Protein AF-A0A4U9I0C1-F1 (afdb_monomer_lite)

Secondary structure (DSSP, 8-state):
--------------TT-HHHHHHHHHHHHHHHHHHHHHHHHHHHHHSS----PPPTTSTT--EEEEES-SHHHHHHHHHHHHTT-EEEEEESSTT-TTGGG-SEEEE--TT-TTTT--

Structure (mmCIF, N/CA/C/O backbone):
data_AF-A0A4U9I0C1-F1
#
_entry.id   AF-A0A4U9I0C1-F1
#
loop_
_atom_site.group_PDB
_atom_site.id
_atom_site.type_symbol
_atom_site.label_atom_id
_atom_site.label_alt_id
_atom_site.label_comp_id
_atom_site.label_asym_id
_atom_site.label_entity_id
_atom_site.label_seq_id
_atom_site.pdbx_PDB_ins_code
_atom_site.Cartn_x
_atom_site.Cartn_y
_atom_site.Cartn_z
_atom_site.occupancy
_atom_site.B_iso_or_equiv
_atom_site.auth_seq_id
_atom_site.auth_comp_id
_atom_site.auth_asym_id
_atom_site.auth_atom_id
_atom_site.pdbx_PDB_model_num
ATOM 1 N N . MET A 1 1 ? -27.545 44.747 11.210 1.00 37.88 1 MET A N 1
ATOM 2 C CA . MET A 1 1 ? -26.466 45.354 10.403 1.00 37.88 1 MET A CA 1
ATOM 3 C C . MET A 1 1 ? -25.492 46.198 11.252 1.00 37.88 1 MET A C 1
ATOM 5 O O . MET A 1 1 ? -25.084 47.265 10.838 1.00 37.88 1 MET A O 1
ATOM 9 N N . LEU A 1 2 ? -24.998 45.730 12.402 1.00 30.83 2 LEU A N 1
ATOM 10 C CA . LEU A 1 2 ? -25.714 45.725 13.683 1.00 30.83 2 LEU A CA 1
ATOM 11 C C . LEU A 1 2 ? -25.051 46.740 14.647 1.00 30.83 2 LEU A C 1
ATOM 13 O O . LEU A 1 2 ? -23.869 46.628 14.941 1.00 30.83 2 LEU A O 1
ATOM 17 N N . SER A 1 3 ? -25.859 47.722 15.050 1.00 30.11 3 SER A N 1
ATOM 18 C CA . SER A 1 3 ? -25.871 48.554 16.262 1.00 30.11 3 SER A CA 1
ATOM 19 C C . SER A 1 3 ? -24.605 48.788 17.104 1.00 30.11 3 SER A C 1
ATOM 21 O O . SER A 1 3 ? -24.018 47.869 17.665 1.00 30.11 3 SER A O 1
ATOM 23 N N . CYS A 1 4 ? -24.368 50.078 17.361 1.00 33.59 4 CYS A N 1
ATOM 24 C CA . CYS A 1 4 ? -24.225 50.664 18.699 1.00 33.59 4 CYS A CA 1
ATOM 25 C C . CYS A 1 4 ? -23.465 49.825 19.739 1.00 33.59 4 CYS A C 1
ATOM 27 O O . CYS A 1 4 ? -24.069 49.062 20.489 1.00 33.59 4 CYS A O 1
ATOM 29 N N . ILE A 1 5 ? -22.165 50.078 19.891 1.00 43.44 5 ILE A N 1
ATOM 30 C CA . ILE A 1 5 ? -21.485 49.801 21.160 1.00 43.44 5 ILE A CA 1
ATOM 31 C C . ILE A 1 5 ? -21.514 51.111 21.946 1.00 43.44 5 ILE A C 1
ATOM 33 O O . ILE A 1 5 ? -20.747 52.037 21.688 1.00 43.44 5 ILE A O 1
ATOM 37 N N . GLY A 1 6 ? -22.510 51.215 22.823 1.00 34.84 6 GLY A N 1
ATOM 38 C CA . GLY A 1 6 ? -22.757 52.383 23.656 1.00 34.84 6 GLY A CA 1
ATOM 39 C C . GLY A 1 6 ? -21.623 52.626 24.647 1.00 34.84 6 GLY A C 1
ATOM 40 O O . GLY A 1 6 ? -21.262 51.749 25.427 1.00 34.84 6 GLY A O 1
ATOM 41 N N . PHE A 1 7 ? -21.106 53.851 24.645 1.00 33.50 7 PHE A N 1
ATOM 42 C CA . PHE A 1 7 ? -20.433 54.425 25.803 1.00 33.50 7 PHE A CA 1
ATOM 43 C C . PHE A 1 7 ? -21.509 54.951 26.762 1.00 33.50 7 PHE A C 1
ATOM 45 O O . PHE A 1 7 ? -22.209 55.900 26.396 1.00 33.50 7 PHE A O 1
ATOM 52 N N . PRO A 1 8 ? -21.665 54.407 27.980 1.00 39.09 8 PRO A N 1
ATOM 53 C CA . PRO A 1 8 ? -22.447 55.093 28.991 1.00 39.09 8 PRO A CA 1
ATOM 54 C C . PRO A 1 8 ? -21.652 56.293 29.518 1.00 39.09 8 PRO A C 1
ATOM 56 O O . PRO A 1 8 ? -20.608 56.156 30.156 1.00 39.09 8 PRO A O 1
ATOM 59 N N . LYS A 1 9 ? -22.173 57.491 29.238 1.00 45.19 9 LYS A N 1
ATOM 60 C CA . LYS A 1 9 ? -21.904 58.701 30.016 1.00 45.19 9 LYS A CA 1
ATOM 61 C C . LYS A 1 9 ? -22.677 58.600 31.336 1.00 45.19 9 LYS A C 1
ATOM 63 O O . LYS A 1 9 ? -23.892 58.751 31.339 1.00 45.19 9 LYS A O 1
ATOM 68 N N . SER A 1 10 ? -21.966 58.409 32.439 1.00 36.16 10 SER A N 1
ATOM 69 C CA . SER A 1 10 ? -22.417 58.777 33.788 1.00 36.16 10 SER A CA 1
ATOM 70 C C . SER A 1 10 ? -21.172 59.174 34.588 1.00 36.16 10 SER A C 1
ATOM 72 O O . SER A 1 10 ? -20.287 58.351 34.789 1.00 36.16 10 SER A O 1
ATOM 74 N N . MET A 1 11 ? -20.981 60.482 34.793 1.00 33.12 11 MET A N 1
ATOM 75 C CA . MET A 1 11 ? -21.172 61.142 36.099 1.00 33.12 11 MET A CA 1
ATOM 76 C C . MET A 1 11 ? -19.914 60.974 36.975 1.00 33.12 11 MET A C 1
ATOM 78 O O . MET A 1 11 ? -19.642 59.894 37.478 1.00 33.12 11 MET A O 1
ATOM 82 N N . ILE A 1 12 ? -18.946 61.894 36.852 1.00 41.94 12 ILE A N 1
ATOM 83 C CA . ILE A 1 12 ? -18.627 62.941 37.851 1.00 41.94 12 ILE A CA 1
ATOM 84 C C . ILE A 1 12 ? -18.760 62.408 39.284 1.00 41.94 12 ILE A C 1
ATOM 86 O O . ILE A 1 12 ? -19.878 62.201 39.732 1.00 41.94 12 ILE A O 1
ATOM 90 N N . GLU A 1 13 ? -17.634 62.209 39.981 1.00 37.47 13 GLU A N 1
ATOM 91 C CA . GLU A 1 13 ? -17.318 62.893 41.246 1.00 37.47 13 GLU A CA 1
ATOM 92 C C . GLU A 1 13 ? -16.131 62.253 42.002 1.00 37.47 13 GLU A C 1
ATOM 94 O O . GLU A 1 13 ? -16.027 61.041 42.158 1.00 37.47 13 GLU A O 1
ATOM 99 N N . ASN A 1 14 ? -15.278 63.147 42.512 1.00 35.19 14 ASN A N 1
ATOM 100 C CA . ASN A 1 14 ? -14.429 63.023 43.699 1.00 35.19 14 ASN A CA 1
ATOM 101 C C . ASN A 1 14 ? -13.132 62.196 43.611 1.00 35.19 14 ASN A C 1
ATOM 103 O O . ASN A 1 14 ? -13.074 60.970 43.679 1.00 35.19 14 ASN A O 1
ATOM 107 N N . GLY A 1 15 ? -12.034 62.954 43.526 1.00 46.50 15 GLY A N 1
ATOM 108 C CA . GLY A 1 15 ? -10.677 62.482 43.730 1.00 46.50 15 GLY A CA 1
ATOM 109 C C . GLY A 1 15 ? -10.461 61.992 45.158 1.00 46.50 15 GLY A C 1
ATOM 110 O O . GLY A 1 15 ? -10.588 62.762 46.101 1.00 46.50 15 GLY A O 1
ATOM 111 N N . HIS A 1 16 ? -10.122 60.709 45.273 1.00 41.38 16 HIS A N 1
ATOM 112 C CA . HIS A 1 16 ? -9.172 60.136 46.239 1.00 41.38 16 HIS A CA 1
ATOM 113 C C . HIS A 1 16 ? -8.927 58.632 45.981 1.00 41.38 16 HIS A C 1
ATOM 115 O O . HIS A 1 16 ? -7.922 58.095 46.435 1.00 41.38 16 HIS A O 1
ATOM 121 N N . ASP A 1 17 ? -9.739 57.970 45.146 1.00 45.97 17 ASP A N 1
ATOM 122 C CA . ASP A 1 17 ? -9.700 56.505 44.969 1.00 45.97 17 ASP A CA 1
ATOM 123 C C . ASP A 1 17 ? -9.159 56.008 43.611 1.00 45.97 17 ASP A C 1
ATOM 125 O O . ASP A 1 17 ? -9.444 54.892 43.165 1.00 45.97 17 ASP A O 1
ATOM 129 N N . ALA A 1 18 ? -8.324 56.799 42.931 1.00 47.19 18 ALA A N 1
ATOM 130 C CA . ALA A 1 18 ? -7.797 56.425 41.612 1.00 47.19 18 ALA A CA 1
ATOM 131 C C . ALA A 1 18 ? -6.854 55.198 41.647 1.00 47.19 18 ALA A C 1
ATOM 133 O O . ALA A 1 18 ? -6.755 54.464 40.663 1.00 47.19 18 ALA A O 1
ATOM 134 N N . ASN A 1 19 ? -6.188 54.916 42.774 1.00 46.84 19 ASN A N 1
ATOM 135 C CA . ASN A 1 19 ? -5.165 53.861 42.840 1.00 46.84 19 ASN A CA 1
ATOM 136 C C . ASN A 1 19 ? -5.715 52.442 43.095 1.00 46.84 19 ASN A C 1
ATOM 138 O O . ASN A 1 19 ? -5.043 51.460 42.773 1.00 46.84 19 ASN A O 1
ATOM 142 N N . ASN A 1 20 ? -6.939 52.301 43.623 1.00 49.75 20 ASN A N 1
ATOM 143 C CA . ASN A 1 20 ? -7.529 50.990 43.944 1.00 49.75 20 ASN A CA 1
ATOM 144 C C . ASN A 1 20 ? -8.429 50.437 42.818 1.00 49.75 20 ASN A C 1
ATOM 146 O O . ASN A 1 20 ? -8.615 49.226 42.679 1.00 49.75 20 ASN A O 1
ATOM 150 N N . HIS A 1 21 ? -8.966 51.304 41.954 1.00 45.81 21 HIS A N 1
ATOM 151 C CA . HIS A 1 21 ? -9.784 50.853 40.824 1.00 45.81 21 HIS A CA 1
ATOM 152 C C . HIS A 1 21 ? -8.937 50.384 39.629 1.00 45.81 21 HIS A C 1
ATOM 154 O O . HIS A 1 21 ? -9.248 49.357 39.016 1.00 45.81 21 HIS A O 1
ATOM 160 N N . LEU A 1 22 ? -7.811 51.059 39.367 1.00 49.44 22 LEU A N 1
ATOM 161 C CA . LEU A 1 22 ? -6.827 50.677 38.344 1.00 49.44 22 LEU A CA 1
ATOM 162 C C . LEU A 1 22 ? -6.128 49.344 38.665 1.00 49.44 22 LEU A C 1
ATOM 164 O O . LEU A 1 22 ? -5.829 48.564 37.758 1.00 49.44 22 LEU A O 1
ATOM 168 N N . SER A 1 23 ? -5.903 49.034 39.945 1.00 50.38 23 SER A N 1
ATOM 169 C CA . SER A 1 23 ? -5.338 47.747 40.374 1.00 50.38 23 SER A CA 1
ATOM 170 C C . SER A 1 23 ? -6.348 46.600 4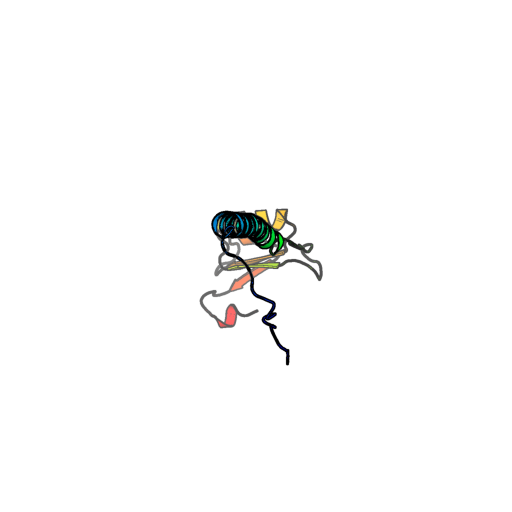0.223 1.00 50.38 23 SER A C 1
ATOM 172 O O . SER A 1 23 ? -5.983 45.538 39.712 1.00 50.38 23 SER A O 1
ATOM 174 N N . ARG A 1 24 ? -7.636 46.821 40.527 1.00 48.34 24 ARG A N 1
ATOM 175 C CA . ARG A 1 24 ? -8.714 45.833 40.303 1.00 48.34 24 ARG A CA 1
ATOM 176 C C . ARG A 1 24 ? -8.981 45.556 38.820 1.00 48.34 24 ARG A C 1
ATOM 178 O O . ARG A 1 24 ? -9.137 44.395 38.439 1.00 48.34 24 ARG A O 1
ATOM 185 N N . GLN A 1 25 ? -8.952 46.580 37.963 1.00 50.56 25 GLN A N 1
ATOM 186 C CA . GLN A 1 25 ? -9.073 46.401 36.508 1.00 50.56 25 GLN A CA 1
ATOM 187 C C . GLN A 1 25 ? -7.873 45.640 35.917 1.00 50.56 25 GLN A C 1
ATOM 189 O O . GLN A 1 25 ? -8.052 44.776 35.057 1.00 50.56 25 GLN A O 1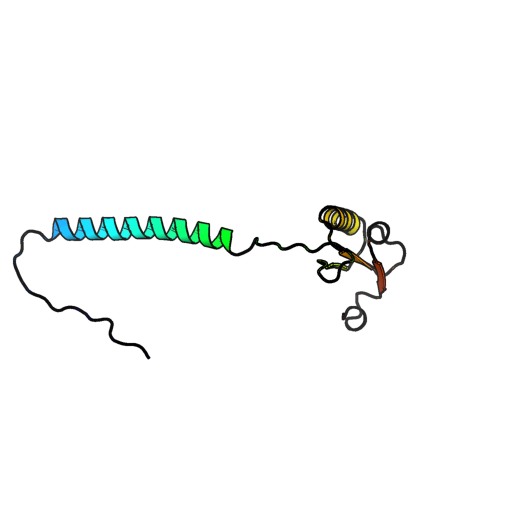
ATOM 194 N N . ARG A 1 26 ? -6.655 45.871 36.430 1.00 47.69 26 ARG A N 1
ATOM 195 C CA . ARG A 1 26 ? -5.452 45.117 36.029 1.00 47.69 26 ARG A CA 1
ATOM 196 C C . ARG A 1 26 ? -5.492 43.651 36.464 1.00 47.69 26 ARG A C 1
ATOM 198 O O . ARG A 1 26 ? -4.998 42.800 35.722 1.00 47.69 26 ARG A O 1
ATOM 205 N N . ILE A 1 27 ? -6.080 43.342 37.622 1.00 52.28 27 ILE A N 1
ATOM 206 C CA . ILE A 1 27 ? -6.262 41.958 38.085 1.00 52.28 27 ILE A CA 1
ATOM 207 C C . ILE A 1 27 ? -7.332 41.255 37.240 1.00 52.28 27 ILE A C 1
ATOM 209 O O . ILE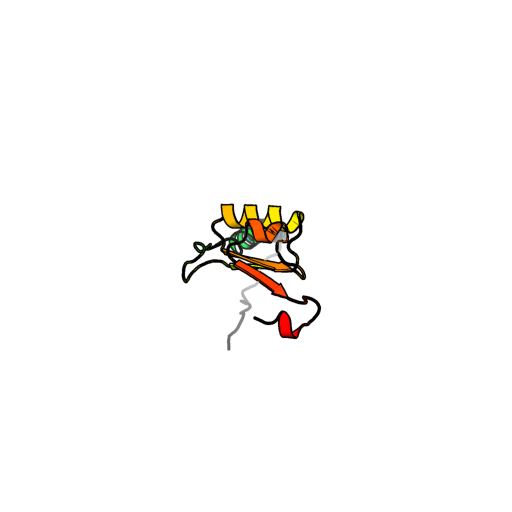 A 1 27 ? -7.071 40.157 36.758 1.00 52.28 27 ILE A O 1
ATOM 213 N N . SER A 1 28 ? -8.467 41.904 36.953 1.00 46.56 28 SER A N 1
ATOM 214 C CA . SER A 1 28 ? -9.527 41.344 36.094 1.00 46.56 28 SER A CA 1
ATOM 215 C C . SER A 1 28 ? -9.040 41.069 34.659 1.00 46.56 28 SER A C 1
ATOM 217 O O . SER A 1 28 ? -9.211 39.964 34.142 1.00 46.56 28 SER A O 1
ATOM 219 N N . ALA A 1 29 ? -8.297 42.003 34.052 1.00 48.56 29 ALA A N 1
ATOM 220 C CA . ALA A 1 29 ? -7.719 41.827 32.714 1.00 48.56 29 ALA A CA 1
ATOM 221 C C . ALA A 1 29 ? -6.568 40.794 32.663 1.00 48.56 29 ALA A C 1
ATOM 223 O O . ALA A 1 29 ? -6.340 40.160 31.628 1.00 48.56 29 ALA A O 1
ATOM 224 N N . LYS A 1 30 ? -5.832 40.582 33.769 1.00 48.41 30 LYS A N 1
ATOM 225 C CA . LYS A 1 30 ? -4.863 39.471 33.890 1.00 48.41 30 LYS A CA 1
ATOM 226 C C . LYS A 1 30 ? -5.556 38.120 34.106 1.00 48.41 30 LYS A C 1
ATOM 228 O O . LYS A 1 30 ? -5.092 37.118 33.558 1.00 48.41 30 LYS A O 1
ATOM 233 N N . GLN A 1 31 ? -6.656 38.087 34.859 1.00 47.97 31 GLN A N 1
ATOM 234 C CA . GLN A 1 31 ? -7.438 36.877 35.134 1.00 47.97 31 GLN A CA 1
ATOM 235 C C . GLN A 1 31 ? -8.157 36.371 33.868 1.00 47.97 31 GLN A C 1
ATOM 237 O O . GLN A 1 31 ? -8.208 35.162 33.633 1.00 47.97 31 GLN A O 1
ATOM 242 N N . ASP A 1 32 ? -8.635 37.280 33.012 1.00 48.91 32 ASP A N 1
ATOM 243 C CA . ASP A 1 32 ? -9.298 36.958 31.739 1.00 48.91 32 ASP A CA 1
ATOM 244 C C . ASP A 1 32 ? -8.321 36.400 30.684 1.00 48.91 32 ASP A C 1
ATOM 246 O O . ASP A 1 32 ? -8.614 35.419 29.995 1.00 48.91 32 ASP A O 1
ATOM 250 N N . ARG A 1 33 ? -7.081 36.913 30.632 1.00 51.50 33 ARG A N 1
ATOM 251 C CA . ARG A 1 33 ? -6.038 36.356 29.745 1.00 51.50 33 ARG A CA 1
ATOM 252 C C . ARG A 1 33 ? -5.606 34.937 30.125 1.00 51.50 33 ARG A C 1
ATOM 254 O O . ARG A 1 33 ? -5.327 34.141 29.231 1.00 51.50 33 ARG A O 1
ATOM 261 N N . ARG A 1 34 ? -5.612 34.579 31.417 1.00 49.91 34 ARG A N 1
ATOM 262 C CA . ARG A 1 34 ? -5.364 33.189 31.860 1.00 49.91 34 ARG A CA 1
ATOM 263 C C . ARG A 1 34 ? -6.514 32.246 31.501 1.00 49.91 34 ARG A C 1
ATOM 265 O O . ARG A 1 34 ? -6.254 31.101 31.139 1.00 49.91 34 ARG A O 1
ATOM 272 N N . LYS A 1 35 ? -7.767 32.713 31.554 1.00 44.25 35 LYS A N 1
ATOM 273 C CA . LYS A 1 35 ? -8.933 31.917 31.133 1.00 44.25 35 LYS A CA 1
ATOM 274 C C . LYS A 1 35 ? -8.975 31.717 29.615 1.00 44.25 35 LYS A C 1
ATOM 276 O O . LYS A 1 35 ? -9.210 30.596 29.172 1.00 44.25 35 LYS A O 1
ATOM 281 N N . ARG A 1 36 ? -8.646 32.746 28.824 1.00 49.81 36 ARG A N 1
ATOM 282 C CA . ARG A 1 36 ? -8.553 32.647 27.353 1.00 49.81 36 ARG A CA 1
ATOM 283 C C . ARG A 1 36 ? -7.445 31.716 26.871 1.00 49.81 36 ARG A C 1
ATOM 285 O O . ARG A 1 36 ? -7.671 30.990 25.913 1.00 49.81 36 ARG A O 1
ATOM 292 N N . PHE A 1 37 ? -6.292 31.675 27.543 1.00 48.12 37 PHE A N 1
ATOM 293 C CA . PHE A 1 37 ? -5.212 30.757 27.161 1.00 48.12 37 PHE A CA 1
ATOM 294 C C . PHE A 1 37 ? -5.575 29.287 27.432 1.00 48.12 37 PHE A C 1
ATOM 296 O O . PHE A 1 37 ? -5.290 28.412 26.617 1.00 48.12 37 PHE A O 1
ATOM 303 N N . ARG A 1 38 ? -6.282 29.014 28.539 1.00 50.25 38 ARG A N 1
ATOM 304 C CA . ARG A 1 38 ? -6.801 27.669 28.838 1.00 50.25 38 ARG A CA 1
ATOM 305 C C . ARG A 1 38 ? -7.882 27.230 27.844 1.00 50.25 38 ARG A C 1
ATOM 307 O O . ARG A 1 38 ? -7.899 26.064 27.468 1.00 50.25 38 ARG A O 1
ATOM 314 N N . LEU A 1 39 ? -8.734 28.154 27.390 1.00 49.12 39 LEU A N 1
ATOM 315 C CA . LEU A 1 39 ? -9.765 27.863 26.389 1.00 49.12 39 LEU A CA 1
ATOM 316 C C . LEU A 1 39 ? -9.184 27.686 24.978 1.0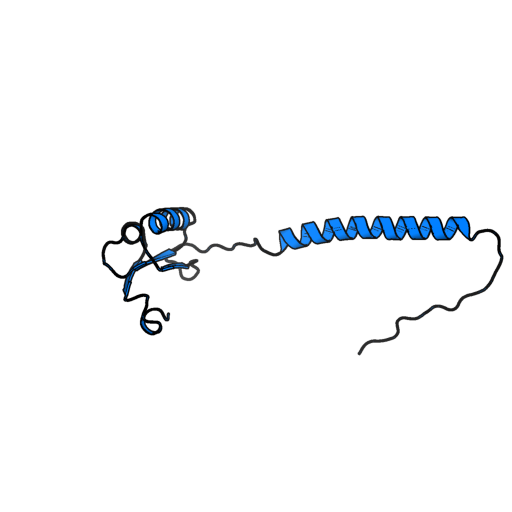0 49.12 39 LEU A C 1
ATOM 318 O O . LEU A 1 39 ? -9.615 26.783 24.280 1.00 49.12 39 LEU A O 1
ATOM 322 N N . TYR A 1 40 ? -8.174 28.465 24.573 1.00 52.12 40 TYR A N 1
ATOM 323 C CA . TYR A 1 40 ? -7.525 28.293 23.262 1.00 52.12 40 TYR A CA 1
ATOM 324 C C . TYR A 1 40 ? -6.785 26.953 23.151 1.00 52.12 40 TYR A C 1
ATOM 326 O O . TYR A 1 40 ? -6.854 26.300 22.115 1.00 52.12 40 TYR A O 1
ATOM 334 N N . CYS A 1 41 ? -6.134 26.505 24.229 1.00 40.22 41 CYS A N 1
ATOM 335 C CA . CYS A 1 41 ? -5.437 25.218 24.240 1.00 40.22 41 CYS A CA 1
ATOM 336 C C . CYS A 1 41 ? -6.412 24.022 24.280 1.00 40.22 41 CYS A C 1
ATOM 338 O O . CYS A 1 41 ? -6.156 23.002 23.650 1.00 40.22 41 CYS A O 1
ATOM 340 N N . ALA A 1 42 ? -7.567 24.157 24.949 1.00 48.94 42 ALA A N 1
ATOM 341 C CA . ALA A 1 42 ? -8.620 23.137 24.926 1.00 48.94 42 ALA A CA 1
ATOM 342 C C . ALA A 1 42 ? -9.368 23.091 23.577 1.00 48.94 42 ALA A C 1
ATOM 344 O O . ALA A 1 42 ? -9.607 22.010 23.046 1.00 48.94 42 ALA A O 1
ATOM 345 N N . GLN A 1 43 ? -9.679 24.247 22.977 1.00 48.53 43 GLN A N 1
ATOM 346 C CA . GLN A 1 43 ? -10.404 24.331 21.702 1.00 48.53 43 GLN A CA 1
ATOM 347 C C . GLN A 1 43 ? -9.559 23.840 20.513 1.00 48.53 43 GLN A C 1
ATOM 349 O O . GLN A 1 43 ? -10.100 23.244 19.585 1.00 48.53 43 GLN A O 1
ATOM 354 N N . LEU A 1 44 ? -8.234 24.034 20.552 1.00 47.59 44 LEU A N 1
ATOM 355 C CA . LEU A 1 44 ? -7.318 23.508 19.532 1.00 47.59 44 LEU A CA 1
ATOM 356 C C . LEU A 1 44 ? -7.075 21.996 19.655 1.00 47.59 44 LEU A C 1
ATOM 358 O O . LEU A 1 44 ? -6.687 21.371 18.674 1.00 47.59 44 LEU A O 1
ATOM 362 N N . PHE A 1 45 ? -7.355 21.391 20.814 1.00 46.78 45 PHE A N 1
ATOM 363 C CA . PHE A 1 45 ? -7.294 19.935 20.990 1.00 46.78 45 PHE A CA 1
ATOM 364 C C . PHE A 1 45 ? -8.629 19.233 20.697 1.00 46.78 45 PHE A C 1
ATOM 366 O O . PHE A 1 45 ? -8.642 18.054 20.356 1.00 46.78 45 PHE A O 1
ATOM 373 N N . GLN A 1 46 ? -9.756 19.946 20.797 1.00 50.72 46 GLN A N 1
ATOM 374 C CA . GLN A 1 46 ? -11.095 19.381 20.578 1.00 50.72 46 GLN A CA 1
ATOM 375 C C . GLN A 1 46 ? -11.622 19.524 19.140 1.00 50.72 46 GLN A C 1
ATOM 377 O O . GLN A 1 46 ? -12.678 18.982 18.825 1.00 50.72 46 GLN A O 1
ATOM 382 N N . GLY A 1 47 ? -10.899 20.220 18.257 1.00 45.47 47 GLY A N 1
ATOM 383 C CA . GLY A 1 47 ? -11.354 20.518 16.895 1.00 45.47 47 GLY A CA 1
ATOM 384 C C . GLY A 1 47 ? -10.965 19.521 15.798 1.00 45.47 47 GLY A C 1
ATOM 385 O O . GLY A 1 47 ? -11.408 19.707 14.670 1.00 45.47 47 GLY A O 1
ATOM 386 N N . MET A 1 48 ? -10.142 18.495 16.067 1.00 46.03 48 MET A N 1
ATOM 387 C CA . MET A 1 48 ? -9.537 17.710 14.971 1.00 46.03 48 MET A CA 1
ATOM 388 C C . MET A 1 48 ? -9.414 16.197 15.196 1.00 46.03 48 MET A C 1
ATOM 390 O O . MET A 1 48 ? -8.740 15.529 14.421 1.00 46.03 48 MET A O 1
ATOM 394 N N . ILE A 1 49 ? -10.061 15.619 16.215 1.00 48.66 49 ILE A N 1
ATOM 395 C CA . ILE A 1 49 ? -10.049 14.156 16.421 1.00 48.66 49 ILE A CA 1
ATOM 396 C C . ILE A 1 49 ? -11.444 13.665 16.841 1.00 48.66 49 ILE A C 1
ATOM 398 O O . ILE A 1 49 ? -11.646 13.069 17.892 1.00 48.66 49 ILE A O 1
ATOM 402 N N . MET A 1 50 ? -12.443 13.920 15.996 1.00 44.56 50 MET A N 1
ATOM 403 C CA . MET A 1 50 ? -13.588 13.012 15.858 1.00 44.56 50 MET A CA 1
ATOM 404 C C . MET A 1 50 ? -13.302 12.109 14.658 1.00 44.56 50 MET A C 1
ATOM 406 O O . MET A 1 50 ? -13.957 12.202 13.622 1.00 44.56 50 MET A O 1
ATOM 410 N N . THR A 1 51 ? -12.247 11.296 14.743 1.00 65.44 51 THR A N 1
ATOM 411 C CA . THR A 1 51 ? -11.823 10.446 13.625 1.00 65.44 51 THR A CA 1
ATOM 412 C C . THR A 1 51 ? -12.801 9.286 13.493 1.00 65.44 51 THR A C 1
ATOM 414 O O . THR A 1 51 ? -12.641 8.227 14.095 1.00 65.44 51 THR A O 1
ATOM 417 N N . ARG A 1 52 ? -13.875 9.506 12.731 1.00 80.81 52 ARG A N 1
ATOM 418 C CA . ARG A 1 52 ? -14.812 8.454 12.347 1.00 80.81 52 ARG A CA 1
ATOM 419 C C . ARG A 1 52 ? -14.138 7.588 11.286 1.00 80.81 52 ARG A C 1
ATOM 421 O O . ARG A 1 52 ? -14.187 7.913 10.103 1.00 80.81 52 ARG A O 1
ATOM 428 N N . LEU A 1 53 ? -13.500 6.508 11.722 1.00 87.06 53 LEU A N 1
ATOM 429 C CA . LEU A 1 53 ? -12.975 5.489 10.820 1.00 87.06 53 LEU A CA 1
ATOM 430 C C . LEU A 1 53 ? -14.107 4.563 10.376 1.00 87.06 53 LEU A C 1
ATOM 432 O O . LEU A 1 53 ? -14.907 4.087 11.185 1.00 87.06 53 LEU A O 1
ATOM 436 N N . GLY A 1 54 ? -14.187 4.349 9.070 1.00 88.06 54 GLY A N 1
ATOM 437 C CA . GLY A 1 54 ? -15.022 3.317 8.482 1.00 88.06 54 GLY A CA 1
ATOM 438 C C . GLY A 1 54 ? -14.392 1.937 8.598 1.00 88.06 54 GLY A C 1
ATOM 439 O O . GLY A 1 54 ? -13.217 1.803 8.915 1.00 88.06 54 GLY A O 1
ATOM 440 N N . THR A 1 55 ? -15.164 0.905 8.276 1.00 91.25 55 THR A N 1
ATOM 441 C CA . THR A 1 55 ? -14.647 -0.463 8.144 1.00 91.25 55 THR A CA 1
ATOM 442 C C . THR A 1 55 ? -14.257 -0.725 6.697 1.00 91.25 55 THR A C 1
ATOM 444 O O . THR A 1 55 ? -15.054 -0.451 5.797 1.00 91.25 55 THR A O 1
ATOM 447 N N . ALA A 1 56 ? -13.068 -1.282 6.474 1.00 88.50 56 ALA A N 1
ATOM 448 C CA . ALA A 1 56 ? -12.586 -1.680 5.158 1.00 88.50 56 ALA A CA 1
ATOM 449 C C . ALA A 1 56 ? -13.632 -2.507 4.391 1.00 88.50 56 ALA A C 1
ATOM 451 O O . ALA A 1 56 ? -14.384 -3.292 4.977 1.00 88.50 56 ALA A O 1
ATOM 452 N N . LEU A 1 57 ? -13.679 -2.321 3.067 1.00 90.06 57 LEU A N 1
ATOM 453 C CA . LEU A 1 57 ? -14.570 -3.039 2.144 1.00 90.06 57 LEU A CA 1
ATOM 454 C C . LEU A 1 57 ? -16.079 -2.777 2.341 1.00 90.06 57 LEU A C 1
ATOM 456 O O . LEU A 1 57 ? -16.913 -3.435 1.716 1.00 90.06 57 LEU A O 1
ATOM 460 N N . ARG A 1 58 ? -16.466 -1.813 3.185 1.00 93.25 58 ARG A N 1
ATOM 461 C CA . ARG A 1 58 ? -17.858 -1.352 3.333 1.00 93.25 58 ARG A CA 1
ATOM 462 C C . ARG A 1 58 ? -18.082 -0.013 2.622 1.00 93.25 58 ARG A C 1
ATOM 464 O O . ARG A 1 58 ? -17.124 0.699 2.335 1.00 93.25 58 ARG A O 1
ATOM 471 N N . PRO A 1 59 ? -19.342 0.383 2.353 1.00 90.19 59 PRO A N 1
ATOM 472 C CA . PRO A 1 59 ? -19.630 1.647 1.670 1.00 90.19 59 PRO A CA 1
ATOM 473 C C . PRO A 1 59 ? -19.053 2.876 2.382 1.00 90.19 59 PRO A C 1
ATOM 475 O O . PRO A 1 59 ? -18.639 3.827 1.733 1.00 90.19 59 PRO A O 1
ATOM 478 N N . ALA A 1 60 ? -18.992 2.835 3.716 1.00 91.19 60 ALA A N 1
ATOM 479 C CA . ALA A 1 60 ? -18.434 3.899 4.543 1.00 91.19 60 ALA A CA 1
ATOM 480 C C . ALA A 1 60 ? -16.934 3.715 4.850 1.00 91.19 60 ALA A C 1
ATOM 482 O O . ALA A 1 60 ? -16.457 4.326 5.799 1.00 91.19 60 ALA A O 1
ATOM 483 N N . ALA A 1 61 ? -16.211 2.850 4.122 1.00 91.81 61 ALA A N 1
ATOM 484 C CA . ALA A 1 61 ? -14.800 2.561 4.374 1.00 91.81 61 ALA A CA 1
ATOM 485 C C . ALA A 1 61 ? -13.933 3.818 4.275 1.00 91.81 61 ALA A C 1
ATOM 487 O O . ALA A 1 61 ? -14.015 4.580 3.310 1.00 91.81 61 ALA A O 1
ATOM 488 N N . THR A 1 62 ? -13.037 3.986 5.244 1.00 93.50 62 THR A N 1
ATOM 489 C CA . THR A 1 62 ? -11.901 4.891 5.085 1.00 93.50 62 THR A CA 1
ATOM 490 C C . THR A 1 62 ? -10.907 4.210 4.149 1.00 93.50 62 THR A C 1
ATOM 492 O O . THR A 1 62 ? -10.528 3.066 4.399 1.00 93.50 62 THR A O 1
ATOM 495 N N . ARG A 1 63 ? -10.522 4.888 3.062 1.00 93.81 63 ARG A N 1
ATOM 496 C CA . ARG A 1 63 ? -9.609 4.358 2.039 1.00 93.81 63 ARG A CA 1
ATOM 497 C C . ARG A 1 63 ? -8.309 5.147 2.015 1.00 93.81 63 ARG A C 1
ATOM 499 O O . ARG A 1 63 ? -8.337 6.373 2.099 1.00 93.81 63 ARG A O 1
ATOM 506 N N . VAL A 1 64 ? -7.197 4.439 1.863 1.00 94.75 64 VAL A N 1
ATOM 507 C CA . VAL A 1 64 ? -5.853 4.995 1.686 1.00 94.75 64 VAL A CA 1
ATOM 508 C C . VAL A 1 64 ? -5.258 4.430 0.403 1.00 94.75 64 VAL A C 1
ATOM 510 O O . VAL A 1 64 ? -5.305 3.223 0.171 1.00 94.75 64 VAL A O 1
ATOM 513 N N . MET A 1 65 ? -4.689 5.310 -0.417 1.00 94.69 65 MET A N 1
ATOM 514 C CA . MET A 1 65 ? -3.967 4.961 -1.636 1.00 94.69 65 MET A CA 1
ATOM 515 C C . MET A 1 65 ? -2.477 5.224 -1.422 1.00 94.69 65 MET A C 1
ATOM 517 O O . MET A 1 65 ? -2.092 6.343 -1.086 1.00 94.69 65 MET A O 1
ATOM 521 N N . LEU A 1 66 ? -1.648 4.194 -1.580 1.00 94.44 66 LEU A N 1
ATOM 522 C CA . LEU A 1 66 ? -0.196 4.288 -1.439 1.00 94.44 66 LEU A CA 1
ATOM 523 C C . LEU A 1 66 ? 0.432 4.448 -2.822 1.00 94.44 66 LEU A C 1
ATOM 525 O O . LEU A 1 66 ? 0.415 3.509 -3.610 1.00 94.44 66 LEU A O 1
ATOM 529 N N . LEU A 1 67 ? 0.980 5.631 -3.110 1.00 93.19 67 LEU A N 1
ATOM 530 C CA . LEU A 1 67 ? 1.750 5.901 -4.327 1.00 93.19 67 LEU A CA 1
ATOM 531 C C . LEU A 1 67 ? 3.224 5.577 -4.058 1.00 93.19 67 LEU A C 1
ATOM 533 O O . LEU A 1 67 ? 3.965 6.395 -3.511 1.00 93.19 67 LEU A O 1
ATOM 537 N N . GLY A 1 68 ? 3.621 4.354 -4.393 1.00 92.88 68 GLY A N 1
ATOM 538 C CA . GLY A 1 68 ? 4.892 3.752 -4.004 1.00 92.88 68 GLY A CA 1
ATOM 539 C C . GLY A 1 68 ? 4.676 2.685 -2.934 1.00 92.88 68 GLY A C 1
ATOM 540 O O . GLY A 1 68 ? 4.293 2.972 -1.800 1.00 92.88 68 GLY A O 1
ATOM 541 N N . SER A 1 69 ? 4.951 1.435 -3.295 1.00 94.81 69 SER A N 1
ATOM 542 C CA . SER A 1 69 ? 4.569 0.238 -2.541 1.00 94.81 69 SER A CA 1
ATOM 543 C C . SER A 1 69 ? 5.783 -0.585 -2.097 1.00 94.81 69 SER A C 1
ATOM 545 O O . SER A 1 69 ? 5.717 -1.808 -2.026 1.00 94.81 69 SER A O 1
ATOM 547 N N . GLY A 1 70 ? 6.899 0.083 -1.787 1.00 93.75 70 GLY A N 1
ATOM 548 C CA . GLY A 1 70 ? 8.113 -0.536 -1.239 1.00 93.75 70 GLY A CA 1
ATOM 549 C C . GLY A 1 70 ? 7.985 -0.960 0.233 1.00 93.75 70 GLY A C 1
ATOM 550 O O . GLY A 1 70 ? 6.899 -0.950 0.807 1.00 93.75 70 GLY A O 1
ATOM 551 N N . GLU A 1 71 ? 9.111 -1.285 0.876 1.00 95.56 71 GLU A N 1
ATOM 552 C CA . GLU A 1 71 ? 9.142 -1.798 2.262 1.00 95.56 71 GLU A CA 1
ATOM 553 C C . GLU A 1 71 ? 8.509 -0.840 3.281 1.00 95.56 71 GLU A C 1
ATOM 555 O O . GLU A 1 71 ? 7.744 -1.253 4.145 1.00 95.56 71 GLU A O 1
ATOM 560 N N . LEU A 1 72 ? 8.741 0.468 3.138 1.00 94.62 72 LEU A N 1
ATOM 561 C CA . LEU A 1 72 ? 8.105 1.462 4.009 1.00 94.62 72 LEU A CA 1
ATOM 562 C C . LEU A 1 72 ? 6.584 1.499 3.811 1.00 94.62 72 LEU A C 1
ATOM 564 O O . LEU A 1 72 ? 5.831 1.608 4.775 1.00 94.62 72 LEU A O 1
ATOM 568 N N . GLY A 1 73 ? 6.129 1.367 2.563 1.00 93.81 73 GLY A N 1
ATOM 569 C CA . GLY A 1 73 ? 4.707 1.293 2.243 1.00 93.81 73 GLY A CA 1
ATOM 570 C C . GLY A 1 73 ? 4.051 0.049 2.837 1.00 93.81 73 GLY A C 1
ATOM 571 O O . GLY A 1 73 ? 2.885 0.102 3.215 1.00 93.81 73 GLY A O 1
ATOM 572 N N . LYS A 1 74 ? 4.797 -1.052 2.976 1.00 95.94 74 LYS A N 1
ATOM 573 C CA . LYS A 1 74 ? 4.311 -2.298 3.574 1.00 95.94 74 LYS A CA 1
ATOM 574 C C . LYS A 1 74 ? 4.012 -2.137 5.061 1.00 95.94 74 LYS A C 1
ATOM 576 O O . LYS A 1 74 ? 2.934 -2.529 5.495 1.00 95.94 74 LYS A O 1
ATOM 581 N N . GLU A 1 75 ? 4.906 -1.503 5.814 1.00 97.25 75 GLU A N 1
ATOM 582 C CA . GLU A 1 75 ? 4.670 -1.202 7.233 1.00 97.25 75 GLU A CA 1
ATOM 583 C C . GLU A 1 75 ? 3.463 -0.267 7.411 1.00 97.25 75 GLU A C 1
ATOM 585 O O . GLU A 1 75 ? 2.579 -0.524 8.227 1.00 97.25 75 GLU A O 1
ATOM 590 N N . VAL A 1 76 ? 3.355 0.775 6.576 1.00 95.50 76 VAL A N 1
ATOM 591 C CA . VAL A 1 76 ? 2.198 1.688 6.594 1.00 95.50 76 VAL A CA 1
ATOM 592 C C . VAL A 1 76 ? 0.901 0.953 6.247 1.00 95.50 76 VAL A C 1
ATOM 594 O O . VAL A 1 76 ? -0.116 1.152 6.910 1.00 95.50 76 VAL A O 1
ATOM 597 N N . ALA A 1 77 ? 0.924 0.078 5.241 1.00 96.06 77 ALA A N 1
ATOM 598 C CA . ALA A 1 77 ? -0.228 -0.727 4.856 1.00 96.06 77 ALA A CA 1
ATOM 599 C C . ALA A 1 77 ? -0.679 -1.657 5.991 1.00 96.06 77 ALA A C 1
ATOM 601 O O . ALA A 1 77 ? -1.880 -1.753 6.249 1.00 96.06 77 ALA A O 1
ATOM 602 N N . ILE A 1 78 ? 0.264 -2.285 6.699 1.00 96.31 78 ILE A N 1
ATOM 603 C CA . ILE A 1 78 ? -0.022 -3.133 7.864 1.00 96.31 78 ILE A CA 1
ATOM 604 C C . ILE A 1 78 ? -0.704 -2.313 8.964 1.00 96.31 78 ILE A C 1
ATOM 606 O O . ILE A 1 78 ? -1.736 -2.733 9.486 1.00 96.31 78 ILE A O 1
ATOM 610 N N . GLU A 1 79 ? -0.210 -1.118 9.281 1.00 95.94 79 GLU A N 1
ATOM 611 C CA . GLU A 1 79 ? -0.846 -0.261 10.290 1.00 95.94 79 GLU A CA 1
ATOM 612 C C . GLU A 1 79 ? -2.241 0.217 9.861 1.00 95.94 79 GLU A C 1
ATOM 614 O O . GLU A 1 79 ? -3.182 0.210 10.660 1.00 95.94 79 GLU A O 1
ATOM 619 N N . CYS A 1 80 ? -2.434 0.542 8.581 1.00 94.06 80 CYS A N 1
ATOM 620 C CA . CYS A 1 80 ? -3.762 0.840 8.048 1.00 94.06 80 CYS A CA 1
ATOM 621 C C . CYS A 1 80 ? -4.716 -0.358 8.184 1.00 94.06 80 CYS A C 1
ATOM 623 O O . CYS A 1 80 ? -5.864 -0.181 8.598 1.00 94.06 80 CYS A O 1
ATOM 625 N N . GLN A 1 81 ? -4.254 -1.579 7.911 1.00 93.94 81 GLN A N 1
ATOM 626 C CA . GLN A 1 81 ? -5.062 -2.783 8.112 1.00 93.94 81 GLN A CA 1
ATOM 627 C C . GLN A 1 81 ? -5.416 -3.015 9.582 1.00 93.94 81 GLN A C 1
ATOM 629 O O . GLN A 1 81 ? -6.556 -3.372 9.880 1.00 93.94 81 GLN A O 1
ATOM 634 N N . ARG A 1 82 ? -4.484 -2.764 10.509 1.00 95.25 82 ARG A N 1
ATOM 635 C CA . ARG A 1 82 ? -4.741 -2.863 11.959 1.00 95.25 82 ARG A CA 1
ATOM 636 C C . ARG A 1 82 ? -5.827 -1.891 12.418 1.00 95.25 82 ARG A C 1
ATOM 638 O O . ARG A 1 82 ? -6.582 -2.213 13.331 1.00 95.25 82 ARG A O 1
ATOM 645 N N . LEU A 1 83 ? -5.943 -0.741 11.757 1.00 93.00 83 LEU A N 1
ATOM 646 C CA . LEU A 1 83 ? -7.009 0.241 11.977 1.00 93.00 83 LEU A CA 1
ATOM 647 C C . LEU A 1 83 ? -8.304 -0.062 11.201 1.00 93.00 83 LEU A C 1
ATOM 649 O O . LEU A 1 83 ? -9.274 0.684 11.325 1.00 93.00 83 LEU A O 1
ATOM 653 N N . GLY A 1 84 ? -8.343 -1.135 10.407 1.00 92.94 84 GLY A N 1
ATOM 654 C CA . GLY A 1 84 ? -9.500 -1.496 9.588 1.00 92.94 84 GLY A CA 1
ATOM 655 C C . GLY A 1 84 ? -9.726 -0.565 8.394 1.00 92.94 84 GLY A C 1
ATOM 656 O O . GLY A 1 84 ? -10.859 -0.445 7.932 1.00 92.94 84 GLY A O 1
ATOM 657 N N . ILE A 1 85 ? -8.676 0.096 7.907 1.00 94.81 85 ILE A N 1
ATOM 658 C CA . ILE A 1 85 ? -8.699 0.988 6.741 1.00 94.81 85 ILE A CA 1
ATOM 659 C C . ILE A 1 85 ? -8.483 0.161 5.466 1.00 94.81 85 ILE A C 1
ATOM 661 O O . ILE A 1 85 ? -7.665 -0.760 5.430 1.00 94.81 85 ILE A O 1
ATOM 665 N N . GLU A 1 86 ? -9.213 0.487 4.400 1.00 96.19 86 GLU A N 1
ATOM 666 C CA . GLU A 1 86 ? -9.018 -0.132 3.087 1.00 96.19 86 GLU A CA 1
ATOM 667 C C . GLU A 1 86 ? -7.775 0.469 2.413 1.00 96.19 86 GLU A C 1
ATOM 669 O O . GLU A 1 86 ? -7.655 1.683 2.267 1.00 96.19 86 GLU A O 1
ATOM 674 N N . VAL A 1 87 ? -6.848 -0.395 2.005 1.00 96.56 87 VAL A N 1
ATOM 675 C CA . VAL A 1 87 ? -5.542 -0.018 1.443 1.00 96.56 87 VAL A CA 1
ATOM 676 C C . VAL A 1 87 ? -5.489 -0.395 -0.029 1.00 96.56 87 VAL A C 1
ATOM 678 O O . VAL A 1 87 ? -5.708 -1.560 -0.374 1.00 96.56 87 VAL A O 1
ATOM 681 N N . ILE A 1 88 ? -5.159 0.581 -0.869 1.00 96.19 88 ILE A N 1
ATOM 682 C CA . ILE A 1 88 ? -4.958 0.439 -2.310 1.00 96.19 88 ILE A CA 1
ATOM 683 C C . ILE A 1 88 ? -3.487 0.751 -2.595 1.00 96.19 88 ILE A C 1
ATOM 685 O O . ILE A 1 88 ? -3.054 1.892 -2.449 1.00 96.19 88 ILE A O 1
ATOM 689 N N . ALA A 1 89 ? -2.705 -0.259 -2.959 1.00 96.56 89 ALA A N 1
ATOM 690 C CA . ALA A 1 89 ? -1.278 -0.111 -3.229 1.00 96.56 89 ALA A CA 1
ATOM 691 C C . ALA A 1 89 ? -1.024 0.147 -4.716 1.00 96.56 89 ALA A C 1
ATOM 693 O O . ALA A 1 89 ? -1.511 -0.584 -5.576 1.00 96.56 89 ALA A O 1
ATOM 694 N N . VAL A 1 90 ? -0.251 1.177 -5.026 1.00 94.81 90 VAL A N 1
ATOM 695 C CA . VAL A 1 90 ? 0.085 1.553 -6.395 1.00 94.81 90 VAL A CA 1
ATOM 696 C C . VAL A 1 90 ? 1.594 1.619 -6.545 1.00 94.81 90 VAL A C 1
ATOM 698 O O . VAL A 1 90 ? 2.294 2.172 -5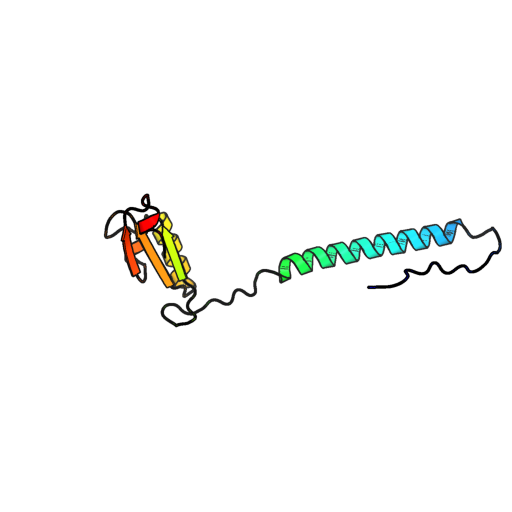.694 1.00 94.81 90 VAL A O 1
ATOM 701 N N . ASP A 1 91 ? 2.115 1.015 -7.606 1.00 94.81 91 ASP A N 1
ATOM 702 C CA . ASP A 1 91 ? 3.534 1.093 -7.952 1.00 94.81 91 ASP A CA 1
ATOM 703 C C . ASP A 1 91 ? 3.730 0.915 -9.461 1.00 94.81 91 ASP A C 1
ATOM 705 O O . ASP A 1 91 ? 2.793 0.606 -10.196 1.00 94.81 91 ASP A O 1
ATOM 709 N N . ARG A 1 92 ? 4.962 1.101 -9.935 1.00 93.38 92 ARG A N 1
ATOM 710 C CA . ARG A 1 92 ? 5.334 0.928 -11.346 1.00 93.38 92 ARG A CA 1
ATOM 711 C C . ARG A 1 92 ? 5.584 -0.535 -11.739 1.00 93.38 92 ARG A C 1
ATOM 713 O O . ARG A 1 92 ? 5.789 -0.817 -12.915 1.00 93.38 92 ARG A O 1
ATOM 720 N N . TYR A 1 93 ? 5.647 -1.446 -10.770 1.00 93.06 93 TYR A N 1
ATOM 721 C CA . TYR A 1 93 ? 5.894 -2.875 -10.967 1.00 93.06 93 TYR A CA 1
ATOM 722 C C . TYR A 1 93 ? 4.877 -3.703 -10.180 1.00 93.06 93 TYR A C 1
ATOM 724 O O . TYR A 1 93 ? 4.373 -3.262 -9.148 1.00 93.06 93 TYR A O 1
ATOM 732 N N . ALA A 1 94 ? 4.568 -4.894 -10.694 1.00 93.12 94 ALA A N 1
ATOM 733 C CA . ALA A 1 94 ? 3.738 -5.869 -9.995 1.00 93.12 94 ALA A CA 1
ATOM 734 C C . ALA A 1 94 ? 4.467 -6.433 -8.764 1.00 93.12 94 ALA A C 1
ATOM 736 O O . ALA A 1 94 ? 5.696 -6.399 -8.701 1.00 93.12 94 ALA A O 1
ATOM 737 N N . ASP A 1 95 ? 3.701 -6.958 -7.807 1.00 93.25 95 ASP A N 1
ATOM 738 C CA . ASP A 1 95 ? 4.203 -7.654 -6.611 1.00 93.25 95 ASP A CA 1
ATOM 739 C C . ASP A 1 95 ? 5.156 -6.821 -5.739 1.00 93.25 95 ASP A C 1
ATOM 741 O O . ASP A 1 95 ? 6.065 -7.330 -5.077 1.00 93.25 95 ASP A O 1
ATOM 745 N N . ALA A 1 96 ? 4.936 -5.506 -5.707 1.00 94.81 96 ALA A N 1
ATOM 746 C CA . ALA A 1 96 ? 5.650 -4.629 -4.794 1.00 94.81 96 ALA A CA 1
ATOM 747 C C . ALA A 1 96 ? 5.359 -5.002 -3.322 1.00 94.81 96 ALA A C 1
ATOM 749 O O . ALA A 1 96 ? 4.252 -5.448 -3.008 1.00 94.81 96 ALA A O 1
ATOM 750 N N . PRO A 1 97 ? 6.309 -4.812 -2.385 1.00 96.12 97 PRO A N 1
ATOM 751 C CA . PRO A 1 97 ? 6.184 -5.273 -0.998 1.00 96.12 97 PRO A CA 1
ATOM 752 C C . PRO A 1 97 ? 4.856 -4.941 -0.297 1.00 96.12 97 PRO A C 1
ATOM 754 O O . PRO A 1 97 ? 4.300 -5.806 0.384 1.00 96.12 97 PRO A O 1
ATOM 757 N N . ALA A 1 98 ? 4.325 -3.727 -0.477 1.00 95.75 98 ALA A N 1
ATOM 758 C CA . ALA A 1 98 ? 3.055 -3.300 0.112 1.00 95.75 98 ALA A CA 1
ATOM 759 C C . ALA A 1 98 ? 1.825 -3.895 -0.596 1.00 95.75 98 ALA A C 1
ATOM 761 O O . ALA A 1 98 ? 0.768 -4.009 0.021 1.00 95.75 98 ALA A O 1
ATOM 762 N N . MET A 1 99 ? 1.944 -4.320 -1.860 1.00 97.19 99 MET A N 1
ATOM 763 C CA . MET A 1 99 ? 0.852 -4.976 -2.592 1.00 97.19 99 MET A CA 1
ATOM 764 C C . MET A 1 99 ? 0.490 -6.329 -1.977 1.00 97.19 99 MET A C 1
ATOM 766 O O . MET A 1 99 ? -0.683 -6.686 -1.975 1.00 97.19 99 MET A O 1
ATOM 770 N N . HIS A 1 100 ? 1.456 -7.037 -1.381 1.00 96.31 100 HIS A N 1
ATOM 771 C CA . HIS A 1 100 ? 1.210 -8.315 -0.698 1.00 96.31 100 HIS A CA 1
ATOM 772 C C . HIS A 1 100 ? 0.262 -8.202 0.500 1.00 96.31 100 HIS A C 1
ATOM 774 O O . HIS A 1 100 ? -0.380 -9.180 0.873 1.00 96.31 100 HIS A O 1
ATOM 780 N N . VAL A 1 101 ? 0.203 -7.024 1.123 1.00 96.38 101 VAL A N 1
ATOM 781 C CA . VAL A 1 101 ? -0.652 -6.748 2.282 1.00 96.38 101 VAL A CA 1
ATOM 782 C C . VAL A 1 101 ? -1.805 -5.805 1.935 1.00 96.38 101 VAL A C 1
ATOM 784 O O . VAL A 1 101 ? -2.606 -5.491 2.800 1.00 96.38 101 VAL A O 1
ATOM 787 N N . ALA A 1 102 ? -1.929 -5.322 0.699 1.00 96.12 102 ALA A N 1
ATOM 788 C CA . ALA A 1 102 ? -3.004 -4.406 0.323 1.00 96.12 102 ALA A CA 1
AT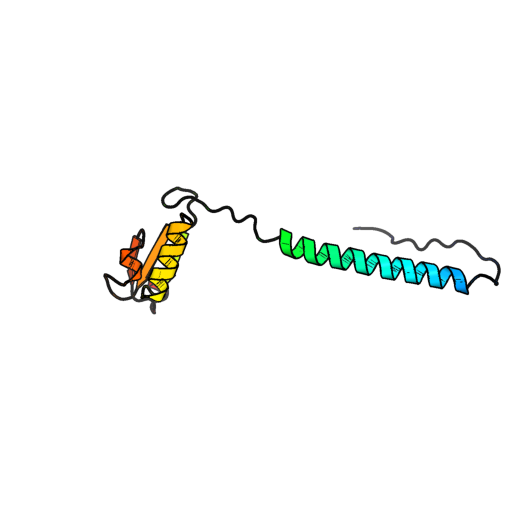OM 789 C C . ALA A 1 102 ? -4.313 -5.149 0.014 1.00 96.12 102 ALA A C 1
ATOM 791 O O . ALA A 1 102 ? -4.322 -6.329 -0.326 1.00 96.12 102 ALA A O 1
ATOM 792 N N . HIS A 1 103 ? -5.443 -4.440 0.091 1.00 96.81 103 HIS A N 1
ATOM 793 C CA . HIS A 1 103 ? -6.736 -5.000 -0.321 1.00 96.81 103 HIS A CA 1
ATOM 794 C C . HIS A 1 103 ? -6.861 -5.050 -1.848 1.00 96.81 103 HIS A C 1
ATOM 796 O O . HIS A 1 103 ? -7.539 -5.917 -2.396 1.00 96.81 103 HIS A O 1
ATOM 802 N N . ARG A 1 104 ? -6.245 -4.076 -2.527 1.00 95.06 104 ARG A N 1
ATOM 803 C CA . ARG A 1 104 ? -6.199 -3.941 -3.985 1.00 95.06 104 ARG A CA 1
ATOM 804 C C . ARG A 1 104 ? -4.836 -3.396 -4.388 1.00 95.06 104 ARG A C 1
ATOM 806 O O . ARG A 1 104 ? -4.248 -2.616 -3.636 1.00 95.06 104 ARG A O 1
ATOM 813 N N . SER A 1 105 ? -4.371 -3.760 -5.576 1.00 95.44 105 SER A N 1
ATOM 814 C CA . SER A 1 105 ? -3.149 -3.215 -6.156 1.00 95.44 105 SER A CA 1
ATOM 815 C C . SER A 1 105 ? -3.345 -2.776 -7.604 1.00 95.44 105 SER A C 1
ATOM 817 O O . SER A 1 105 ? -4.125 -3.374 -8.346 1.00 95.44 105 SER A O 1
ATOM 819 N N . HIS A 1 106 ? -2.634 -1.721 -7.999 1.00 94.50 106 HIS A N 1
ATOM 820 C CA . HIS A 1 106 ? -2.593 -1.237 -9.375 1.00 94.50 106 HIS A CA 1
ATOM 821 C C . HIS A 1 106 ? -1.151 -0.999 -9.809 1.00 94.50 106 HIS A C 1
ATOM 823 O O . HIS A 1 106 ? -0.346 -0.440 -9.065 1.00 94.50 106 HIS A O 1
ATOM 829 N N . VAL A 1 107 ? -0.847 -1.412 -11.036 1.00 94.38 107 VAL A N 1
ATOM 830 C CA . VAL A 1 107 ? 0.444 -1.155 -11.667 1.00 94.38 107 VAL A CA 1
ATOM 831 C C . VAL A 1 107 ? 0.245 -0.042 -12.682 1.00 94.38 107 VAL A C 1
ATOM 833 O O . VAL A 1 107 ? -0.369 -0.266 -13.724 1.00 94.38 107 VAL A O 1
ATOM 836 N N . ILE A 1 108 ? 0.723 1.159 -12.363 1.00 91.75 108 ILE A N 1
ATOM 837 C CA . ILE A 1 108 ? 0.626 2.328 -13.246 1.00 91.75 108 ILE A CA 1
ATOM 838 C C . ILE A 1 108 ? 1.970 3.041 -13.324 1.00 91.75 108 ILE A C 1
ATOM 840 O O . ILE A 1 108 ? 2.790 2.986 -12.403 1.00 91.75 108 ILE A O 1
ATOM 844 N N . ASN A 1 109 ? 2.179 3.784 -14.407 1.00 89.62 109 ASN A N 1
ATOM 845 C CA . ASN A 1 109 ? 3.257 4.756 -14.441 1.00 89.62 109 ASN A CA 1
ATOM 846 C C . ASN A 1 109 ? 2.872 5.968 -13.578 1.00 89.62 109 ASN A C 1
ATOM 848 O O . ASN A 1 109 ? 2.159 6.850 -14.035 1.00 89.62 109 ASN A O 1
ATOM 852 N N . MET A 1 110 ? 3.355 6.026 -12.337 1.00 85.19 110 MET A N 1
ATOM 853 C CA . MET A 1 110 ? 3.021 7.105 -11.389 1.00 85.19 110 MET A CA 1
ATOM 854 C C . MET A 1 110 ? 3.533 8.497 -11.804 1.00 85.19 110 MET A C 1
ATOM 856 O O . MET A 1 110 ? 3.170 9.487 -11.176 1.00 85.19 110 MET A O 1
ATOM 860 N N . LEU A 1 111 ? 4.395 8.583 -12.825 1.00 86.69 111 LEU A N 1
ATOM 861 C CA . LEU A 1 111 ? 4.834 9.857 -13.407 1.00 86.69 111 LEU A CA 1
ATOM 862 C C . LEU A 1 111 ? 3.849 10.404 -14.449 1.00 86.69 111 LEU A C 1
ATOM 864 O O . LEU A 1 111 ? 3.986 11.552 -14.865 1.00 86.69 111 LEU A O 1
ATOM 868 N N . ASP A 1 112 ? 2.883 9.592 -14.875 1.00 85.44 112 ASP A N 1
ATOM 869 C CA . ASP A 1 112 ? 1.801 10.011 -15.752 1.00 85.44 112 ASP A CA 1
ATOM 870 C C . ASP A 1 112 ? 0.635 10.534 -14.901 1.00 85.44 112 ASP A C 1
ATOM 872 O O . ASP A 1 112 ? -0.017 9.787 -14.166 1.00 85.44 112 ASP A O 1
ATOM 876 N N . GLY A 1 113 ? 0.410 11.848 -14.967 1.00 81.44 113 GLY A N 1
ATOM 877 C CA . GLY A 1 113 ? -0.626 12.526 -14.191 1.00 81.44 113 GLY A CA 1
ATOM 878 C C . GLY A 1 113 ? -2.039 12.056 -14.538 1.00 81.44 113 GLY A C 1
ATOM 879 O O . GLY A 1 113 ? -2.883 12.009 -13.644 1.00 81.44 113 GLY A O 1
ATOM 880 N N . ASP A 1 114 ? -2.272 11.640 -15.786 1.00 82.06 114 ASP A N 1
ATOM 881 C CA . ASP A 1 114 ? -3.574 11.137 -16.230 1.00 82.06 114 ASP A CA 1
ATOM 882 C C . ASP A 1 114 ? -3.813 9.711 -15.717 1.00 82.06 114 ASP A C 1
ATOM 884 O O . ASP A 1 114 ? -4.927 9.359 -15.335 1.00 82.06 114 ASP A O 1
ATOM 888 N N . ALA A 1 115 ? -2.753 8.901 -15.625 1.00 74.06 115 ALA A N 1
ATOM 889 C CA . ALA A 1 115 ? -2.829 7.552 -15.067 1.00 74.06 115 ALA A CA 1
ATOM 890 C C . ALA A 1 115 ? -3.049 7.537 -13.541 1.00 74.06 115 ALA A C 1
ATOM 892 O O . ALA A 1 115 ? -3.525 6.539 -13.001 1.00 74.06 115 ALA A O 1
ATOM 893 N N . CYS A 1 116 ? -2.683 8.618 -12.844 1.00 65.25 116 CYS A N 1
ATOM 894 C CA . CYS A 1 116 ? -2.786 8.755 -11.387 1.00 65.25 116 CYS A CA 1
ATOM 895 C C . CYS A 1 116 ? -4.075 9.476 -10.932 1.00 65.25 116 CYS A C 1
ATOM 897 O O . CYS A 1 116 ? -4.286 9.668 -9.731 1.00 65.25 116 CYS A O 1
ATOM 899 N N . ALA A 1 117 ? -4.929 9.894 -11.873 1.00 54.88 117 ALA A N 1
ATOM 900 C CA . ALA A 1 117 ? -6.202 10.542 -11.582 1.00 54.88 117 ALA A CA 1
ATOM 901 C C . ALA A 1 117 ? -7.290 9.502 -11.201 1.00 54.88 117 ALA A C 1
ATOM 903 O O . ALA A 1 117 ? -7.386 8.464 -11.859 1.00 54.88 117 ALA A O 1
ATOM 904 N N . PRO A 1 118 ? -8.077 9.743 -10.131 1.00 51.97 118 PRO A N 1
ATOM 905 C CA . PRO A 1 118 ? -9.092 8.815 -9.616 1.00 51.97 118 PRO A CA 1
ATOM 906 C C . PRO A 1 118 ? -10.390 8.754 -10.435 1.00 51.97 118 PRO A C 1
ATOM 908 O O . PRO A 1 118 ? -10.742 9.759 -11.093 1.00 51.97 118 PRO A O 1
#

Radius of gyration: 29.74 Å; chains: 1; bounding box: 36×71×62 Å

Foldseek 3Di:
DDDDPDDDDDDDDDDDCPPPVVVVVVVVVVVVVVVVVVVVVVCVVPPPPPPPADAAPDPRHAEDEAEAQAPVLLVVLVVCVVVRHAYEYEECDPPHNNCVSHPHYDHDDSVDPVRPDD

Organism: NCBI:txid83655

Sequence (118 aa):
MLSCIGFPKSMIENGHDANNHLSRQRISAKQDRRKRFRLYCAQLFQGMIMTRLGTALRPAATRVMLLGSGELGKEVAIECQRLGIEVIAVDRYADAPAMHVAHRSHVINMLDGDACAP

pLDDT: mean 71.28, std 24.09, range [30.11, 97.25]

InterPro domains:
  IPR016185 Pre-ATP-grasp domain superfamily [SSF52440] (53-116)